Protein AF-A0A4R2GQY9-F1 (afdb_monomer)

Sequence (137 aa):
MRLLEGLAATIAVAGFVTAAAAWEYRVSTDDWLRSLGQNHREVMQGIKYGNADTLQRASHALTRLVAEVRAWPQADGPWTVARINCGLAAQSLSNFADDVRRGGQRGAAAADGSLRDYNGYLATCRSAAAKIKKGAS

pLDDT: mean 83.66, std 20.89, range [36.0, 98.62]

Structure (mmCIF, N/CA/C/O backbone):
data_AF-A0A4R2GQY9-F1
#
_entry.id   AF-A0A4R2GQY9-F1
#
loop_
_atom_site.group_PDB
_atom_site.id
_atom_site.type_symbol
_atom_site.label_atom_id
_atom_site.label_alt_id
_atom_site.label_comp_id
_atom_site.label_asym_id
_atom_site.label_entity_id
_atom_site.label_seq_id
_atom_site.pdbx_PDB_ins_code
_atom_site.Cartn_x
_atom_site.Cartn_y
_atom_site.Cartn_z
_atom_site.occupancy
_atom_site.B_iso_or_equiv
_atom_site.auth_seq_id
_atom_site.auth_comp_id
_atom_site.auth_asym_id
_atom_site.auth_atom_id
_atom_site.pdbx_PDB_model_num
ATOM 1 N N . MET A 1 1 ? 48.386 -52.910 -29.824 1.00 38.06 1 MET A N 1
ATOM 2 C CA . MET A 1 1 ? 48.831 -51.505 -29.971 1.00 38.06 1 MET A CA 1
ATOM 3 C C . MET A 1 1 ? 48.024 -50.854 -31.087 1.00 38.06 1 MET A C 1
ATOM 5 O O . MET A 1 1 ? 47.939 -51.469 -32.139 1.00 38.06 1 MET A O 1
ATOM 9 N N . ARG A 1 2 ? 47.514 -49.634 -30.827 1.00 41.38 2 ARG A N 1
ATOM 10 C CA . ARG A 1 2 ? 46.768 -48.686 -31.700 1.00 41.38 2 ARG A CA 1
ATOM 11 C C . ARG A 1 2 ? 45.289 -49.054 -31.961 1.00 41.38 2 ARG A C 1
ATOM 13 O O . ARG A 1 2 ? 45.031 -50.036 -32.637 1.00 41.38 2 ARG A O 1
ATOM 20 N N . LEU A 1 3 ? 44.318 -48.502 -31.209 1.00 36.97 3 LEU A N 1
ATOM 21 C CA . LEU A 1 3 ? 43.737 -47.126 -31.211 1.00 36.97 3 LEU A CA 1
ATOM 22 C C . LEU A 1 3 ? 42.907 -46.878 -32.489 1.00 36.97 3 LEU A C 1
ATOM 24 O O . LEU A 1 3 ? 43.476 -46.878 -33.570 1.00 36.97 3 LEU A O 1
ATOM 28 N N . LEU A 1 4 ? 41.567 -46.954 -32.399 1.00 44.88 4 LEU A N 1
ATOM 29 C CA . LEU A 1 4 ? 40.613 -45.828 -32.247 1.00 44.88 4 LEU A CA 1
ATOM 30 C C . LEU A 1 4 ? 40.563 -44.917 -33.481 1.00 44.88 4 LEU A C 1
ATOM 32 O O . LEU A 1 4 ? 41.464 -44.106 -33.589 1.00 44.88 4 LEU A O 1
ATOM 36 N N . GLU A 1 5 ? 39.488 -44.992 -34.283 1.00 39.16 5 GLU A N 1
ATOM 37 C CA . GLU A 1 5 ? 38.814 -43.887 -35.014 1.00 39.16 5 GLU A CA 1
ATOM 38 C C . GLU A 1 5 ? 37.369 -44.368 -35.297 1.00 39.16 5 GLU A C 1
ATOM 40 O O . GLU A 1 5 ? 37.186 -45.474 -35.794 1.00 39.16 5 GLU A O 1
ATOM 45 N N . GLY A 1 6 ? 36.306 -43.762 -34.753 1.00 36.00 6 GLY A N 1
ATOM 46 C CA . GLY A 1 6 ? 35.666 -42.522 -35.231 1.00 36.00 6 GLY A CA 1
ATOM 47 C C . GLY A 1 6 ? 34.414 -42.927 -36.041 1.00 36.00 6 GLY A C 1
ATOM 48 O O . GLY A 1 6 ? 34.524 -43.731 -36.949 1.00 36.00 6 GLY A O 1
ATOM 49 N N . LEU A 1 7 ? 33.170 -42.539 -35.758 1.00 40.28 7 LEU A N 1
ATOM 50 C CA . LEU A 1 7 ? 32.638 -41.262 -35.306 1.00 40.28 7 LEU A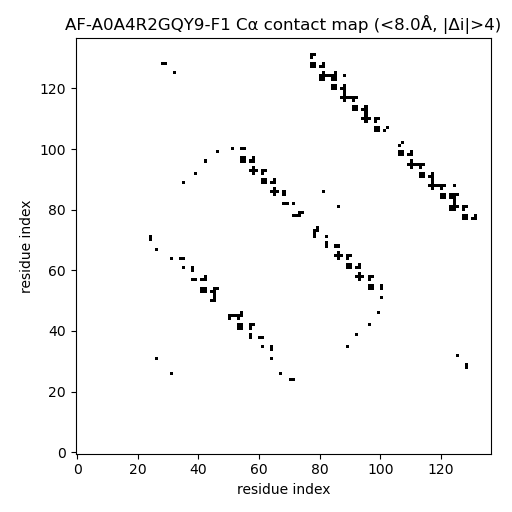 CA 1
ATOM 51 C C . LEU A 1 7 ? 31.426 -41.474 -34.382 1.00 40.28 7 LEU A C 1
ATOM 53 O O . LEU A 1 7 ? 30.445 -42.118 -34.752 1.00 40.28 7 LEU A O 1
ATOM 57 N N . ALA A 1 8 ? 31.468 -40.841 -33.212 1.00 40.94 8 ALA A N 1
ATOM 58 C CA . ALA A 1 8 ? 30.277 -40.497 -32.452 1.00 40.94 8 ALA A CA 1
ATOM 59 C C . ALA A 1 8 ? 29.587 -39.318 -33.154 1.00 40.94 8 ALA A C 1
ATOM 61 O O . ALA A 1 8 ? 30.202 -38.274 -33.371 1.00 40.94 8 ALA A O 1
ATOM 62 N N . ALA A 1 9 ? 28.319 -39.485 -33.525 1.00 43.75 9 ALA A N 1
ATOM 63 C CA . ALA A 1 9 ? 27.487 -38.392 -34.006 1.00 43.75 9 ALA A CA 1
ATOM 64 C C . ALA A 1 9 ? 27.145 -37.475 -32.823 1.00 43.75 9 ALA A C 1
ATOM 66 O O . ALA A 1 9 ? 26.197 -37.710 -32.074 1.00 43.75 9 ALA A O 1
ATOM 67 N N . THR A 1 10 ? 27.953 -36.439 -32.632 1.00 44.62 10 THR A N 1
ATOM 68 C CA . THR A 1 10 ? 27.666 -35.336 -31.720 1.00 44.62 10 THR A CA 1
ATOM 69 C C . THR A 1 10 ? 26.481 -34.560 -32.287 1.00 44.62 10 THR A C 1
ATOM 71 O O . THR A 1 10 ? 26.626 -33.790 -33.235 1.00 44.62 10 THR A O 1
ATOM 74 N N . ILE A 1 11 ? 25.289 -34.766 -31.729 1.00 47.66 11 ILE A N 1
ATOM 75 C CA . ILE A 1 11 ? 24.154 -33.878 -31.982 1.00 47.66 11 ILE A CA 1
ATOM 76 C C . ILE A 1 11 ? 24.493 -32.550 -31.309 1.00 47.66 11 ILE A C 1
ATOM 78 O O . ILE A 1 11 ? 24.367 -32.389 -30.095 1.00 47.66 11 ILE A O 1
ATOM 82 N N . ALA A 1 12 ? 24.968 -31.600 -32.109 1.00 41.66 12 ALA A N 1
ATOM 83 C CA . ALA A 1 12 ? 25.032 -30.206 -31.724 1.00 41.66 12 ALA A CA 1
ATOM 84 C C . ALA A 1 12 ? 23.593 -29.707 -31.548 1.00 41.66 12 ALA A C 1
ATOM 86 O O . ALA A 1 12 ? 22.923 -29.351 -32.516 1.00 41.66 12 ALA A O 1
ATOM 87 N N . VAL A 1 13 ? 23.107 -29.665 -30.306 1.00 45.84 13 VAL A N 1
ATOM 88 C CA . VAL A 1 13 ? 21.916 -28.882 -29.952 1.00 45.84 13 VAL A CA 1
ATOM 89 C C . VAL A 1 13 ? 22.333 -27.409 -29.914 1.00 45.84 13 VAL A C 1
ATOM 91 O O . VAL A 1 13 ? 22.406 -26.770 -28.871 1.00 45.84 13 VAL A O 1
ATOM 94 N N . ALA A 1 14 ? 22.675 -26.876 -31.086 1.00 46.62 14 ALA A N 1
ATOM 95 C CA . ALA A 1 14 ? 22.758 -25.450 -31.349 1.00 46.62 14 ALA A CA 1
ATOM 96 C C . ALA A 1 14 ? 21.388 -25.020 -31.877 1.00 46.62 14 ALA A C 1
ATOM 98 O O . ALA A 1 14 ? 21.173 -24.824 -33.067 1.00 46.62 14 ALA A O 1
ATOM 99 N N . GLY A 1 15 ? 20.436 -24.947 -30.958 1.00 38.59 15 GLY A N 1
ATOM 100 C CA . GLY A 1 15 ? 19.107 -24.412 -31.193 1.00 38.59 15 GLY A CA 1
ATOM 101 C C . GLY A 1 15 ? 18.787 -23.521 -30.018 1.00 38.59 15 GLY A C 1
ATOM 102 O O . GLY A 1 15 ? 18.136 -23.953 -29.072 1.00 38.59 15 GLY A O 1
ATOM 103 N N . PHE A 1 16 ? 19.346 -22.311 -30.052 1.00 43.25 16 PHE A N 1
ATOM 104 C CA . PHE A 1 16 ? 18.958 -21.206 -29.190 1.00 43.25 16 PHE A CA 1
ATOM 105 C C . PHE A 1 16 ? 17.443 -21.230 -29.021 1.00 43.25 16 PHE A C 1
ATOM 107 O O . PHE A 1 16 ? 16.709 -21.144 -30.004 1.00 43.25 16 PHE A O 1
ATOM 114 N N . VAL A 1 17 ? 16.994 -21.371 -27.777 1.00 42.72 17 VAL A N 1
ATOM 115 C CA . VAL A 1 17 ? 15.594 -21.210 -27.408 1.00 42.72 17 VAL A CA 1
ATOM 116 C C . VAL A 1 17 ? 15.188 -19.801 -27.831 1.00 42.72 17 VAL A C 1
ATOM 118 O O . VAL A 1 17 ? 15.476 -18.811 -27.161 1.00 42.72 17 VAL A O 1
ATOM 121 N N . THR A 1 18 ? 14.563 -19.710 -28.998 1.00 45.62 18 THR A N 1
ATOM 122 C CA . THR A 1 18 ? 13.892 -18.523 -29.497 1.00 45.62 18 THR A CA 1
ATOM 123 C C . THR A 1 18 ? 12.777 -18.166 -28.519 1.00 45.62 18 THR A C 1
ATOM 125 O O . THR A 1 18 ? 11.835 -18.933 -28.352 1.00 45.62 18 THR A O 1
ATOM 128 N N . ALA A 1 19 ? 12.903 -17.010 -27.866 1.00 44.03 19 ALA A N 1
ATOM 129 C CA . ALA A 1 19 ? 11.795 -16.160 -27.422 1.00 44.03 19 ALA A CA 1
ATOM 130 C C . ALA A 1 19 ? 10.623 -16.815 -26.645 1.00 44.03 19 ALA A C 1
ATOM 132 O O . ALA A 1 19 ? 9.486 -16.380 -26.790 1.00 44.03 19 ALA A O 1
ATOM 133 N N . ALA A 1 20 ? 10.871 -17.811 -25.789 1.00 39.38 20 ALA A N 1
ATOM 134 C CA . ALA A 1 20 ? 9.821 -18.439 -24.967 1.00 39.38 20 ALA A CA 1
ATOM 135 C C . ALA A 1 20 ? 10.158 -18.509 -23.466 1.00 39.38 20 ALA A C 1
ATOM 137 O O . ALA A 1 20 ? 9.590 -19.300 -22.721 1.00 39.38 20 ALA A O 1
ATOM 138 N N . ALA A 1 21 ? 11.076 -17.656 -23.008 1.00 43.22 21 ALA A N 1
ATOM 139 C CA . ALA A 1 21 ? 11.297 -17.392 -21.587 1.00 43.22 21 ALA A CA 1
ATOM 140 C C . ALA A 1 21 ? 11.200 -15.892 -21.269 1.00 43.22 21 ALA A C 1
ATOM 142 O O . ALA A 1 21 ? 11.793 -15.414 -20.307 1.00 43.22 21 ALA A O 1
ATOM 143 N N . ALA A 1 22 ? 10.411 -15.140 -22.040 1.00 43.78 22 ALA A N 1
ATOM 144 C CA . ALA A 1 22 ? 9.724 -13.989 -21.473 1.00 43.78 22 ALA A CA 1
ATOM 145 C C . ALA A 1 22 ? 8.584 -14.561 -20.628 1.00 43.78 22 ALA A C 1
ATOM 147 O O . ALA A 1 22 ? 7.447 -14.661 -21.075 1.00 43.78 22 ALA A O 1
ATOM 148 N N . TRP A 1 23 ? 8.921 -15.048 -19.433 1.00 43.84 23 TRP A N 1
ATOM 149 C CA . TRP A 1 23 ? 7.919 -15.284 -18.408 1.00 43.84 23 TRP A CA 1
ATOM 150 C C . TRP A 1 23 ? 7.149 -13.978 -18.275 1.00 43.84 23 TRP A C 1
ATOM 152 O O . TRP A 1 23 ? 7.725 -12.960 -17.890 1.00 43.84 23 TRP A O 1
ATOM 162 N N . GLU A 1 24 ? 5.880 -13.994 -18.672 1.00 46.56 24 GLU A N 1
ATOM 163 C CA . GLU A 1 24 ? 4.948 -12.916 -18.396 1.00 46.56 24 GLU A CA 1
ATOM 164 C C . GLU A 1 24 ? 5.140 -12.517 -16.937 1.00 46.56 24 GLU A C 1
ATOM 166 O O . GLU A 1 24 ? 4.984 -13.338 -16.026 1.00 46.56 24 GLU A O 1
ATOM 171 N N . TYR A 1 25 ? 5.516 -11.261 -16.699 1.00 52.31 25 TYR A N 1
ATOM 172 C CA . TYR A 1 25 ? 5.313 -10.667 -15.390 1.00 52.31 25 TYR A CA 1
ATOM 173 C C . TYR A 1 25 ? 3.827 -10.838 -15.096 1.00 52.31 25 TYR A C 1
ATOM 175 O O . TYR A 1 25 ? 3.009 -10.115 -15.656 1.00 52.31 25 TYR A O 1
ATOM 183 N N . ARG A 1 26 ? 3.469 -11.840 -14.279 1.00 57.84 26 ARG A N 1
ATOM 184 C CA . ARG A 1 26 ? 2.069 -12.249 -14.064 1.00 57.84 26 ARG A CA 1
ATOM 185 C C . ARG A 1 26 ? 1.182 -11.097 -13.577 1.00 57.84 26 ARG A C 1
ATOM 187 O O . ARG A 1 26 ? -0.035 -11.205 -13.654 1.00 57.84 26 ARG A O 1
ATOM 194 N N . VAL A 1 27 ? 1.784 -10.009 -13.089 1.00 73.25 27 VAL A N 1
ATOM 195 C CA . VAL A 1 27 ? 1.112 -8.763 -12.719 1.00 73.25 27 VAL A CA 1
ATOM 196 C C . VAL A 1 27 ? 1.914 -7.572 -13.254 1.00 73.25 27 VAL A C 1
ATOM 198 O O . VAL A 1 27 ? 3.047 -7.336 -12.820 1.00 73.25 27 VAL A O 1
ATOM 201 N N . SER A 1 28 ? 1.329 -6.808 -14.181 1.00 87.25 28 SER A N 1
ATOM 202 C CA . SER A 1 28 ? 1.908 -5.547 -14.663 1.00 87.25 28 SER A CA 1
ATOM 203 C C . SER A 1 28 ? 1.917 -4.478 -13.558 1.00 87.25 28 SER A C 1
ATOM 205 O O . SER A 1 28 ? 1.130 -4.538 -12.610 1.00 87.25 28 SER A O 1
ATOM 207 N N . THR A 1 29 ? 2.767 -3.450 -13.675 1.00 91.69 29 THR A N 1
ATOM 208 C CA . THR A 1 29 ? 2.760 -2.325 -12.716 1.00 91.69 29 THR A CA 1
ATOM 209 C C . THR A 1 29 ? 1.406 -1.611 -12.662 1.00 91.69 29 THR A C 1
ATOM 211 O O . THR A 1 29 ? 1.010 -1.131 -11.601 1.00 91.69 29 THR A O 1
ATOM 214 N N . ASP A 1 30 ? 0.680 -1.564 -13.783 1.00 92.81 30 ASP A N 1
ATOM 215 C CA . ASP A 1 30 ? -0.639 -0.930 -13.881 1.00 92.81 30 ASP A CA 1
ATOM 216 C C . ASP A 1 30 ? -1.712 -1.759 -13.150 1.00 92.81 30 ASP A C 1
ATOM 218 O O . ASP A 1 30 ? -2.526 -1.200 -12.408 1.00 92.81 30 ASP A O 1
ATOM 222 N N . ASP A 1 31 ? -1.691 -3.088 -13.294 1.00 94.12 31 ASP A N 1
ATOM 223 C CA . ASP A 1 31 ? -2.620 -3.977 -12.585 1.00 94.12 31 ASP A CA 1
ATOM 224 C C . ASP A 1 31 ? -2.367 -3.965 -11.081 1.00 94.12 31 ASP A C 1
ATOM 226 O O . ASP A 1 31 ? -3.306 -3.846 -10.293 1.00 94.12 31 ASP A O 1
ATOM 230 N N . TRP A 1 32 ? -1.097 -3.981 -10.681 1.00 95.69 32 TRP A N 1
ATOM 231 C CA . TRP A 1 32 ? -0.713 -3.879 -9.280 1.00 95.69 32 TRP A CA 1
ATOM 232 C C . TRP A 1 32 ? -1.178 -2.556 -8.653 1.00 95.69 32 TRP A C 1
ATOM 234 O O . TRP A 1 32 ? -1.779 -2.551 -7.577 1.00 95.69 32 TRP A O 1
ATOM 244 N N . LEU A 1 33 ? -0.984 -1.422 -9.343 1.00 97.50 33 LEU A N 1
ATOM 245 C CA . LEU A 1 33 ? -1.459 -0.111 -8.878 1.00 97.50 33 LEU A CA 1
ATOM 246 C C . LEU A 1 33 ? -2.988 -0.056 -8.771 1.00 97.50 33 LEU A C 1
ATOM 248 O O . LEU A 1 33 ? -3.521 0.588 -7.859 1.00 97.50 33 LEU A O 1
ATOM 252 N N . ARG A 1 34 ? -3.705 -0.737 -9.674 1.00 97.56 34 ARG A N 1
ATOM 253 C CA . ARG A 1 34 ? -5.166 -0.853 -9.614 1.00 97.56 34 ARG A CA 1
ATOM 254 C C . ARG A 1 34 ? -5.604 -1.645 -8.383 1.00 97.56 34 ARG A C 1
ATOM 256 O O . ARG A 1 34 ? -6.488 -1.175 -7.664 1.00 97.56 34 ARG A O 1
ATOM 263 N N . SER A 1 35 ? -4.955 -2.777 -8.110 1.00 97.62 35 SER A N 1
ATOM 264 C CA . SER A 1 35 ? -5.192 -3.600 -6.919 1.00 97.62 35 SER A CA 1
ATOM 265 C C . SER A 1 35 ? -4.882 -2.838 -5.630 1.00 97.62 35 SER A C 1
ATOM 267 O O . SER A 1 35 ? -5.695 -2.842 -4.705 1.00 97.62 35 SER A O 1
ATOM 269 N N . LEU A 1 36 ? -3.769 -2.099 -5.567 1.00 98.31 36 LEU A N 1
ATOM 270 C CA . LEU A 1 36 ? -3.453 -1.244 -4.418 1.00 98.31 36 LEU A CA 1
ATOM 271 C C . LEU A 1 36 ? -4.540 -0.182 -4.200 1.00 98.31 36 LEU A C 1
ATOM 273 O O . LEU A 1 36 ? -5.001 0.027 -3.080 1.00 98.31 36 LEU A O 1
ATOM 277 N N . GLY A 1 37 ? -4.994 0.466 -5.277 1.00 98.31 37 GLY A N 1
ATOM 278 C CA . GLY A 1 37 ? -6.064 1.459 -5.219 1.00 98.31 37 GLY A CA 1
ATOM 279 C C . GLY A 1 37 ? -7.409 0.885 -4.755 1.00 98.31 37 GLY A C 1
ATOM 280 O O . GLY A 1 37 ? -8.149 1.575 -4.056 1.00 98.31 37 GLY A O 1
ATOM 281 N N . GLN A 1 38 ? -7.732 -0.359 -5.125 1.00 98.38 38 GLN A N 1
ATOM 282 C CA . GLN A 1 38 ? -8.909 -1.078 -4.620 1.00 98.38 38 GLN A CA 1
ATOM 283 C C . GLN A 1 38 ? -8.794 -1.332 -3.114 1.00 98.38 38 GLN A C 1
ATOM 285 O O . GLN A 1 38 ? -9.681 -0.924 -2.369 1.00 98.38 38 GLN A O 1
ATOM 290 N N . ASN A 1 39 ? -7.665 -1.882 -2.663 1.00 98.25 39 ASN A N 1
ATOM 291 C CA . ASN A 1 39 ? 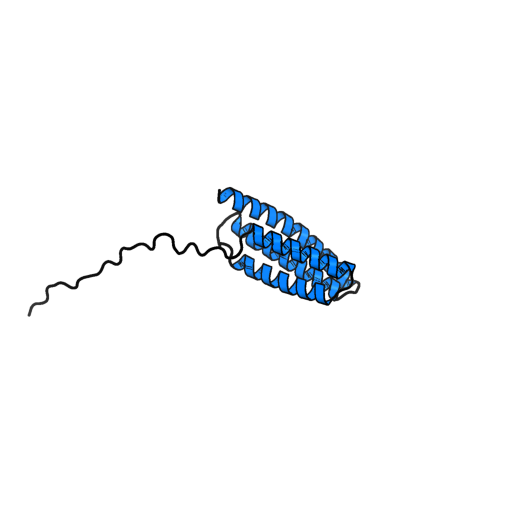-7.420 -2.149 -1.245 1.00 98.25 39 ASN A CA 1
ATOM 292 C C . ASN A 1 39 ? -7.430 -0.870 -0.399 1.00 98.25 39 ASN A C 1
ATOM 294 O O . ASN A 1 39 ? -8.005 -0.857 0.681 1.00 98.25 39 ASN A O 1
ATOM 298 N N . HIS A 1 40 ? -6.878 0.239 -0.900 1.00 98.44 40 HIS A N 1
ATOM 299 C CA . HIS A 1 40 ? -6.978 1.535 -0.224 1.00 98.44 40 HIS A CA 1
ATOM 300 C C . HIS A 1 40 ? -8.441 1.945 0.001 1.00 98.44 40 HIS A C 1
ATOM 302 O O . HIS A 1 40 ? -8.802 2.361 1.101 1.00 98.44 40 HIS A O 1
ATOM 308 N N . ARG A 1 41 ? -9.313 1.786 -1.002 1.00 98.31 41 ARG A N 1
ATOM 309 C CA . ARG A 1 41 ? -10.745 2.073 -0.829 1.00 98.31 41 ARG A CA 1
ATOM 310 C C . ARG A 1 41 ? -11.396 1.147 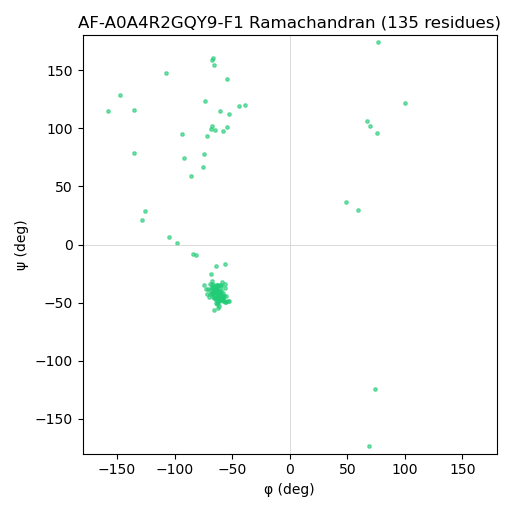0.194 1.00 98.31 41 ARG A C 1
ATOM 312 O O . ARG A 1 41 ? -12.186 1.634 0.996 1.00 98.31 41 ARG A O 1
ATOM 319 N N . GLU A 1 42 ? -11.053 -0.138 0.196 1.00 98.00 42 GLU A N 1
ATOM 320 C CA . GLU A 1 42 ? -11.557 -1.093 1.191 1.00 98.00 42 GLU A CA 1
ATOM 321 C C . GLU A 1 42 ? -11.115 -0.726 2.611 1.00 98.00 42 GLU A C 1
ATOM 323 O O . GLU A 1 42 ? -11.948 -0.711 3.513 1.00 98.00 42 GLU A O 1
ATOM 328 N N . VAL A 1 43 ? -9.852 -0.333 2.810 1.00 98.12 43 VAL A N 1
ATOM 329 C CA . VAL A 1 43 ? -9.360 0.158 4.109 1.00 98.12 43 VAL A CA 1
ATOM 330 C C . VAL A 1 43 ? -10.167 1.374 4.567 1.00 98.12 43 VAL A C 1
ATOM 332 O O . VAL A 1 43 ? -10.666 1.402 5.691 1.00 98.12 43 VAL A O 1
ATOM 335 N N . MET A 1 44 ? -10.369 2.357 3.687 1.00 97.50 44 MET A N 1
ATOM 336 C CA . MET A 1 44 ? -11.130 3.565 4.026 1.00 97.50 44 MET A CA 1
ATOM 337 C C . MET A 1 44 ? -12.610 3.276 4.301 1.00 97.50 44 MET A C 1
ATOM 339 O O . MET A 1 44 ? -13.203 3.891 5.185 1.00 97.50 44 MET A O 1
ATOM 343 N N . GLN A 1 45 ? -13.214 2.315 3.599 1.00 96.81 45 GLN A N 1
ATOM 344 C CA . GLN A 1 45 ? -14.563 1.839 3.912 1.00 96.81 45 GLN A CA 1
ATOM 345 C C . GLN A 1 45 ? -14.608 1.119 5.264 1.00 96.81 45 GLN A C 1
ATOM 347 O O . GLN A 1 45 ? -15.513 1.380 6.055 1.00 96.81 45 GLN A O 1
ATOM 352 N N . GLY A 1 46 ? -13.627 0.261 5.551 1.00 96.19 46 GLY A N 1
ATOM 353 C CA . GLY A 1 46 ? -13.480 -0.412 6.840 1.00 96.19 46 GLY A CA 1
ATOM 354 C C . GLY A 1 46 ? -13.418 0.582 7.999 1.00 96.19 46 GLY A C 1
ATOM 355 O O . GLY A 1 46 ? -14.140 0.414 8.975 1.00 96.19 46 GLY A O 1
ATOM 356 N N . ILE A 1 47 ? -12.653 1.668 7.844 1.00 95.81 47 ILE A N 1
ATOM 357 C CA . ILE A 1 47 ? -12.605 2.782 8.804 1.00 95.81 47 ILE A CA 1
ATOM 358 C C . ILE A 1 47 ? -13.970 3.459 8.924 1.00 95.81 47 ILE A C 1
ATOM 360 O O . ILE A 1 47 ? -14.517 3.558 10.019 1.00 95.81 47 ILE A O 1
ATOM 364 N N . LYS A 1 48 ? -14.536 3.905 7.796 1.00 95.75 48 LYS A N 1
ATOM 365 C CA . LYS A 1 48 ? -15.787 4.677 7.764 1.00 95.75 48 LYS A CA 1
ATOM 366 C C . LYS A 1 48 ? -16.944 3.952 8.453 1.00 95.75 48 LYS A C 1
ATOM 368 O O . LYS A 1 48 ? -17.771 4.598 9.087 1.00 95.75 48 LYS A O 1
ATOM 373 N N . TYR A 1 49 ? -17.015 2.633 8.296 1.00 95.25 49 TYR A N 1
ATOM 374 C CA . TYR A 1 49 ? -18.106 1.810 8.814 1.00 95.25 49 TYR A CA 1
ATOM 375 C C . TYR A 1 49 ? -17.729 0.997 10.060 1.00 95.25 49 TYR A C 1
ATOM 377 O O . TYR A 1 49 ? -18.526 0.172 10.494 1.00 95.25 49 TYR A O 1
ATOM 385 N N . GLY A 1 50 ? -16.531 1.190 10.626 1.00 93.44 50 GLY A N 1
ATOM 386 C CA . GLY A 1 50 ? -16.066 0.430 11.793 1.00 93.44 50 GLY A CA 1
ATOM 387 C C . GLY A 1 50 ? -15.999 -1.086 11.560 1.00 93.44 50 GLY A C 1
ATOM 388 O O . GLY A 1 50 ? -16.206 -1.867 12.485 1.00 93.44 50 GLY A O 1
ATOM 389 N N . ASN A 1 51 ? -15.751 -1.522 10.322 1.00 96.00 51 ASN A N 1
ATOM 390 C CA . ASN A 1 51 ? -15.782 -2.929 9.932 1.00 96.00 51 ASN A CA 1
ATOM 391 C C . ASN A 1 51 ? -14.381 -3.555 10.020 1.00 96.00 51 ASN A C 1
ATOM 393 O O . ASN A 1 51 ? -13.585 -3.479 9.078 1.00 96.00 51 ASN A O 1
ATOM 397 N N . ALA A 1 52 ? -14.101 -4.196 11.157 1.00 94.81 52 ALA A N 1
ATOM 398 C CA . ALA A 1 52 ? -12.819 -4.843 11.432 1.00 94.81 52 ALA A CA 1
ATOM 399 C C . ALA A 1 52 ? -12.488 -5.981 10.448 1.00 94.81 52 ALA A C 1
ATOM 401 O O . ALA A 1 52 ? -11.327 -6.124 10.065 1.00 94.81 52 ALA A O 1
ATOM 402 N N . ASP A 1 53 ? -13.487 -6.735 9.978 1.00 96.50 53 ASP A N 1
ATOM 403 C CA . ASP A 1 53 ? -13.270 -7.825 9.021 1.00 96.50 53 ASP A CA 1
ATOM 404 C C . ASP A 1 53 ? -12.830 -7.292 7.655 1.00 96.50 53 ASP A C 1
ATOM 406 O O . ASP A 1 53 ? -11.976 -7.880 6.993 1.00 96.50 53 ASP A O 1
ATOM 410 N N . THR A 1 54 ? -13.391 -6.157 7.225 1.00 97.25 54 THR A N 1
ATOM 411 C CA . THR A 1 54 ? -12.949 -5.469 6.005 1.00 97.25 54 THR A CA 1
ATOM 412 C C . THR A 1 54 ? -11.505 -4.996 6.141 1.00 97.25 54 THR A C 1
ATOM 414 O O . THR A 1 54 ? -10.712 -5.228 5.231 1.00 97.25 54 THR A O 1
ATOM 417 N N . LEU A 1 55 ? -11.133 -4.409 7.284 1.00 96.62 55 LEU A N 1
ATOM 418 C CA . LEU A 1 55 ? -9.748 -3.995 7.542 1.00 96.62 55 LEU A CA 1
ATOM 419 C C . LEU A 1 55 ? -8.784 -5.185 7.524 1.00 96.62 55 LEU A C 1
ATOM 421 O O . LEU A 1 55 ? -7.725 -5.111 6.902 1.00 96.62 55 LEU A O 1
ATOM 425 N N . GLN A 1 56 ? -9.165 -6.301 8.147 1.00 95.94 56 GLN A N 1
ATOM 426 C CA . GLN A 1 56 ? -8.351 -7.512 8.167 1.00 95.94 56 GLN A CA 1
ATOM 427 C C . GLN A 1 56 ? -8.191 -8.119 6.766 1.00 95.94 56 GLN A C 1
ATOM 429 O O . GLN A 1 56 ? -7.074 -8.450 6.362 1.00 95.94 56 GLN A O 1
ATOM 434 N N . ARG A 1 57 ? -9.280 -8.243 5.993 1.00 96.81 57 ARG A N 1
ATOM 435 C CA . ARG A 1 57 ? -9.216 -8.748 4.610 1.00 96.81 57 ARG A CA 1
ATOM 436 C C . ARG A 1 57 ? -8.331 -7.870 3.729 1.00 96.81 57 ARG A C 1
ATOM 438 O O . ARG A 1 57 ? -7.490 -8.411 3.010 1.00 96.81 57 ARG A O 1
ATOM 445 N N . ALA A 1 58 ? -8.477 -6.549 3.830 1.00 97.00 58 ALA A N 1
ATOM 446 C CA . ALA A 1 58 ? -7.645 -5.607 3.094 1.00 97.00 58 ALA A CA 1
ATOM 447 C C . ALA A 1 58 ? -6.165 -5.727 3.504 1.00 97.00 58 ALA A C 1
ATOM 449 O O . ALA A 1 58 ? -5.301 -5.813 2.636 1.00 97.00 58 ALA A O 1
ATOM 450 N N . SER A 1 59 ? -5.853 -5.839 4.804 1.00 96.75 59 SER A N 1
ATOM 451 C CA . SER A 1 59 ? -4.472 -6.040 5.285 1.00 96.75 59 SER A CA 1
ATOM 452 C C . SER A 1 59 ? -3.837 -7.325 4.720 1.00 96.75 59 SER A C 1
ATOM 454 O O . SER A 1 59 ? -2.719 -7.306 4.193 1.00 96.75 59 SER A O 1
ATOM 456 N N . HIS A 1 60 ? -4.573 -8.442 4.710 1.00 97.19 60 HIS A N 1
ATOM 457 C CA . HIS A 1 60 ? -4.100 -9.690 4.097 1.00 97.19 60 HIS A CA 1
ATOM 458 C C . HIS A 1 60 ? -3.879 -9.570 2.584 1.00 97.19 60 HIS A C 1
ATOM 460 O O . HIS A 1 60 ? -2.901 -10.100 2.054 1.00 97.19 60 HIS A O 1
ATOM 466 N N . ALA A 1 61 ? -4.771 -8.882 1.873 1.00 97.38 61 ALA A N 1
ATOM 467 C CA . ALA A 1 61 ? -4.619 -8.651 0.443 1.00 97.38 61 ALA A CA 1
ATOM 468 C C . ALA A 1 61 ? -3.410 -7.753 0.131 1.00 97.38 61 ALA A C 1
ATOM 470 O O . ALA A 1 61 ? -2.651 -8.055 -0.789 1.00 97.38 61 ALA A O 1
ATOM 471 N N . LEU A 1 62 ? -3.155 -6.728 0.945 1.00 98.31 62 LEU A N 1
ATOM 472 C CA . LEU A 1 62 ? -1.974 -5.868 0.836 1.00 98.31 62 LEU A CA 1
ATOM 473 C C . LEU A 1 62 ? -0.670 -6.636 1.077 1.00 98.31 62 LEU A C 1
ATOM 475 O O . LEU A 1 62 ? 0.297 -6.440 0.344 1.00 98.31 62 LEU A O 1
ATOM 479 N N . THR A 1 63 ? -0.657 -7.580 2.020 1.00 96.06 63 THR A N 1
ATOM 480 C CA . THR A 1 63 ? 0.496 -8.471 2.237 1.00 96.06 63 THR A CA 1
ATOM 481 C C . THR A 1 63 ? 0.825 -9.295 0.984 1.00 96.06 63 THR A C 1
ATOM 483 O O . THR A 1 63 ? 1.997 -9.510 0.669 1.00 96.06 63 THR A O 1
ATOM 486 N N . ARG A 1 64 ? -0.188 -9.715 0.211 1.00 95.81 64 ARG A N 1
ATOM 487 C CA . ARG A 1 64 ? 0.043 -10.381 -1.083 1.00 95.81 64 ARG A CA 1
ATOM 488 C C . ARG A 1 64 ? 0.658 -9.433 -2.110 1.00 95.81 64 ARG A C 1
ATOM 490 O O . ARG A 1 64 ? 1.616 -9.822 -2.770 1.00 95.81 64 ARG A O 1
ATOM 497 N N . LEU A 1 65 ? 0.203 -8.180 -2.176 1.00 96.38 65 LEU A N 1
ATOM 498 C CA . LEU A 1 65 ? 0.792 -7.173 -3.069 1.00 96.38 65 LEU A CA 1
ATOM 499 C C . LEU A 1 65 ? 2.280 -6.920 -2.772 1.00 96.38 65 LEU A C 1
ATOM 501 O O . LEU A 1 65 ? 3.060 -6.716 -3.704 1.00 96.38 65 LEU A O 1
ATOM 505 N N . VAL A 1 66 ? 2.698 -6.984 -1.501 1.00 96.38 66 VAL A N 1
ATOM 506 C CA . VAL A 1 66 ? 4.121 -6.923 -1.107 1.00 96.38 66 VAL A CA 1
ATOM 507 C C . VAL A 1 66 ? 4.914 -8.114 -1.659 1.00 96.38 66 VAL A C 1
ATOM 509 O O . VAL A 1 66 ? 6.074 -7.968 -2.047 1.00 96.38 66 VAL A O 1
ATOM 512 N N . ALA A 1 67 ? 4.318 -9.306 -1.705 1.00 93.12 67 ALA A N 1
ATOM 513 C CA . ALA A 1 67 ? 4.964 -10.480 -2.285 1.00 93.12 67 ALA A CA 1
ATOM 514 C C . ALA A 1 67 ? 5.036 -10.397 -3.820 1.00 93.12 67 ALA A C 1
ATOM 516 O O . ALA A 1 67 ? 6.062 -10.755 -4.396 1.00 93.12 67 ALA A O 1
ATOM 517 N N . GLU A 1 68 ? 3.996 -9.877 -4.475 1.00 93.44 68 GLU A N 1
ATOM 518 C CA . GLU A 1 68 ? 3.926 -9.738 -5.936 1.00 93.44 68 GLU A CA 1
ATOM 519 C C . GLU A 1 68 ? 5.054 -8.867 -6.502 1.00 93.44 68 GLU A C 1
ATOM 521 O O . GLU A 1 68 ? 5.689 -9.253 -7.484 1.00 93.44 68 GLU A O 1
ATOM 526 N N . VAL A 1 69 ? 5.392 -7.747 -5.849 1.00 92.19 69 VAL A N 1
ATOM 527 C CA . VAL A 1 69 ? 6.501 -6.890 -6.312 1.00 92.19 69 VAL A CA 1
ATOM 528 C C . VAL A 1 69 ? 7.864 -7.586 -6.267 1.00 92.19 69 VAL A C 1
ATOM 530 O O . VAL A 1 69 ? 8.784 -7.166 -6.963 1.00 92.19 69 VAL A O 1
ATOM 533 N N . ARG A 1 70 ? 8.032 -8.679 -5.508 1.00 87.88 70 ARG A N 1
ATOM 534 C CA . ARG A 1 70 ? 9.292 -9.449 -5.511 1.00 87.88 70 ARG A CA 1
ATOM 535 C C . ARG A 1 70 ? 9.530 -10.166 -6.840 1.00 87.88 70 ARG A C 1
ATOM 537 O O . ARG A 1 70 ? 10.688 -10.418 -7.172 1.00 87.88 70 ARG A O 1
ATOM 544 N N . ALA A 1 71 ? 8.456 -10.460 -7.576 1.00 88.25 71 ALA A N 1
ATOM 545 C CA . ALA A 1 71 ? 8.493 -11.105 -8.885 1.00 88.25 71 ALA A CA 1
ATOM 546 C C . ALA A 1 71 ? 8.724 -10.119 -10.045 1.00 88.25 71 ALA A C 1
ATOM 548 O O . ALA A 1 71 ? 8.928 -10.547 -11.178 1.00 88.25 71 ALA A O 1
ATOM 549 N N . TRP A 1 72 ? 8.708 -8.806 -9.791 1.00 90.50 72 TRP A N 1
ATOM 550 C CA . TRP A 1 72 ? 9.109 -7.803 -10.781 1.00 90.50 72 TRP A CA 1
ATOM 551 C C . TRP A 1 72 ? 10.605 -7.921 -11.115 1.00 90.50 72 TRP A C 1
ATOM 553 O O . TRP A 1 72 ? 11.378 -8.379 -10.262 1.00 90.50 72 TRP A O 1
ATOM 563 N N . PRO A 1 73 ? 11.042 -7.488 -12.314 1.00 88.81 73 PRO A N 1
ATOM 564 C CA . PRO A 1 73 ? 12.421 -7.652 -12.753 1.00 88.81 73 PRO A CA 1
ATOM 565 C C . PRO A 1 73 ? 13.419 -7.079 -11.753 1.00 88.81 73 PRO A C 1
ATOM 567 O O . PRO A 1 73 ? 13.220 -6.003 -11.184 1.00 88.81 73 PRO A O 1
ATOM 570 N N . GLN A 1 74 ? 14.535 -7.785 -11.607 1.00 83.38 74 GLN A N 1
ATOM 571 C CA . GLN A 1 74 ? 15.732 -7.321 -10.908 1.00 83.38 74 GLN A CA 1
ATOM 572 C C . GLN A 1 74 ? 16.599 -6.517 -11.886 1.00 83.38 74 GLN A C 1
ATO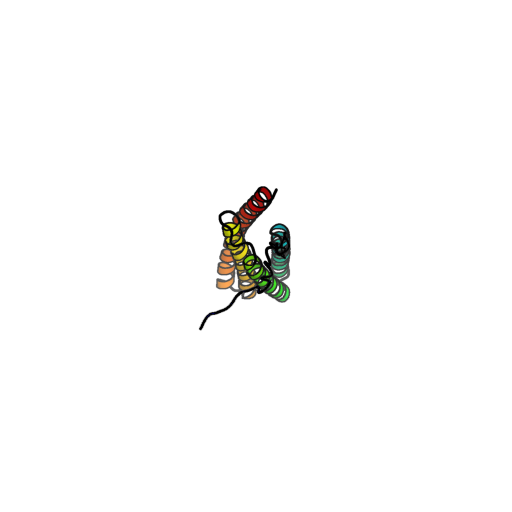M 574 O O . GLN A 1 74 ? 17.716 -6.910 -12.208 1.00 83.38 74 GLN A O 1
ATOM 579 N N . ALA A 1 75 ? 16.028 -5.449 -12.441 1.00 77.06 75 ALA A N 1
ATOM 580 C CA . ALA A 1 75 ? 16.702 -4.559 -13.379 1.00 77.06 75 ALA A CA 1
ATOM 581 C C . ALA A 1 75 ? 17.014 -3.218 -12.708 1.00 77.06 75 ALA A C 1
ATOM 583 O O . ALA A 1 75 ? 16.243 -2.735 -11.873 1.00 77.06 75 ALA A O 1
ATOM 584 N N . ASP A 1 76 ? 18.122 -2.603 -13.107 1.00 79.69 76 ASP A N 1
ATOM 585 C CA . ASP A 1 76 ? 18.562 -1.332 -12.544 1.00 79.69 76 ASP A CA 1
ATOM 586 C C . ASP A 1 76 ? 17.615 -0.171 -12.881 1.00 79.69 76 ASP A C 1
ATOM 588 O O . ASP A 1 76 ? 16.800 -0.205 -13.810 1.00 79.69 76 ASP A O 1
ATOM 592 N N . GLY A 1 77 ? 17.724 0.899 -12.093 1.00 87.69 77 GLY A N 1
ATOM 593 C CA . GLY A 1 77 ? 16.986 2.134 -12.323 1.00 87.69 77 GLY A CA 1
ATOM 594 C C . GLY A 1 77 ? 15.498 2.021 -11.953 1.00 87.69 77 GLY A C 1
ATOM 595 O O . GLY A 1 77 ? 15.186 1.729 -10.794 1.00 87.69 77 GLY A O 1
ATOM 596 N N . PRO A 1 78 ? 14.552 2.314 -12.869 1.00 90.88 78 PRO A N 1
ATOM 597 C CA . PRO A 1 78 ? 13.127 2.406 -12.539 1.00 90.88 78 PRO A CA 1
ATOM 598 C C . PRO A 1 78 ? 12.529 1.156 -11.879 1.00 90.88 78 PRO A C 1
ATOM 600 O O . PRO A 1 78 ? 11.665 1.297 -11.014 1.00 9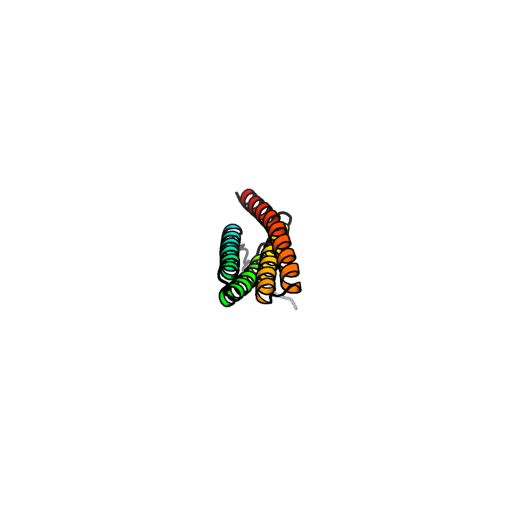0.88 78 PRO A O 1
ATOM 603 N N . TRP A 1 79 ? 12.996 -0.044 -12.235 1.00 91.75 79 TRP A N 1
ATOM 604 C CA . TRP A 1 79 ? 12.483 -1.302 -11.682 1.00 91.75 79 TRP A CA 1
ATOM 605 C C . TRP A 1 79 ? 12.862 -1.511 -10.215 1.00 91.75 79 TRP A C 1
ATOM 607 O O . TRP A 1 79 ? 11.982 -1.801 -9.403 1.00 91.75 79 TRP A O 1
ATOM 617 N N . THR A 1 80 ? 14.117 -1.261 -9.836 1.00 93.88 80 THR A N 1
ATOM 618 C CA . THR A 1 80 ? 14.545 -1.255 -8.426 1.00 93.88 80 THR A CA 1
ATOM 619 C C . THR A 1 80 ? 13.745 -0.250 -7.597 1.00 93.88 80 THR A C 1
ATOM 621 O O . THR A 1 80 ? 13.227 -0.591 -6.531 1.00 93.88 80 THR A O 1
ATOM 624 N N . VAL A 1 81 ? 13.574 0.977 -8.105 1.00 95.00 81 VAL A N 1
ATOM 625 C CA . VAL A 1 81 ? 12.804 2.019 -7.406 1.00 95.00 81 VAL A CA 1
ATOM 626 C C . VAL A 1 81 ? 11.342 1.604 -7.238 1.00 95.00 81 VAL A C 1
ATOM 628 O O . VAL A 1 81 ? 10.793 1.764 -6.144 1.00 95.00 81 VAL A O 1
ATOM 631 N N . ALA A 1 82 ? 10.719 1.053 -8.285 1.00 95.25 82 ALA A N 1
ATOM 632 C CA . ALA A 1 82 ? 9.338 0.584 -8.239 1.00 95.25 82 ALA A CA 1
ATOM 633 C C . ALA A 1 82 ? 9.167 -0.548 -7.222 1.00 95.25 82 ALA A C 1
ATOM 635 O O . ALA A 1 82 ? 8.313 -0.445 -6.350 1.00 95.25 82 ALA A O 1
ATOM 636 N N . ARG A 1 83 ? 10.009 -1.586 -7.261 1.00 95.00 83 ARG A N 1
ATOM 637 C CA . ARG A 1 83 ? 9.945 -2.720 -6.322 1.00 95.00 83 ARG A CA 1
ATOM 638 C C . ARG A 1 83 ? 9.958 -2.273 -4.865 1.00 95.00 83 ARG A C 1
ATOM 640 O O . ARG A 1 83 ? 9.112 -2.699 -4.082 1.00 95.00 83 ARG A O 1
ATOM 647 N N . ILE A 1 84 ? 10.900 -1.396 -4.521 1.00 95.75 84 ILE A N 1
ATOM 648 C CA . ILE A 1 84 ? 11.064 -0.894 -3.156 1.00 95.75 84 ILE A CA 1
ATOM 649 C C . ILE A 1 84 ? 9.849 -0.060 -2.754 1.00 95.75 84 ILE A C 1
ATOM 651 O O . ILE A 1 84 ? 9.189 -0.364 -1.766 1.00 95.75 84 ILE A O 1
ATOM 655 N N . ASN A 1 85 ? 9.519 0.976 -3.525 1.00 98.12 85 ASN A N 1
ATOM 656 C CA . ASN A 1 85 ? 8.509 1.945 -3.105 1.00 98.12 85 ASN A CA 1
ATOM 657 C C . ASN A 1 85 ? 7.086 1.396 -3.216 1.00 98.12 85 ASN A C 1
ATOM 659 O O . ASN A 1 85 ? 6.249 1.701 -2.377 1.00 98.12 85 ASN A O 1
ATOM 663 N N . CYS A 1 86 ? 6.789 0.561 -4.209 1.00 97.56 86 CYS A N 1
ATOM 664 C CA . CYS A 1 86 ? 5.486 -0.089 -4.298 1.00 97.56 86 CYS A CA 1
ATOM 665 C C . CYS A 1 86 ? 5.318 -1.124 -3.174 1.00 97.56 86 CYS A C 1
ATOM 667 O O . CYS A 1 86 ? 4.292 -1.127 -2.495 1.00 97.56 86 CYS A O 1
ATOM 669 N N . GLY A 1 87 ? 6.350 -1.925 -2.881 1.00 97.81 87 GLY A N 1
ATOM 670 C CA . GLY A 1 87 ? 6.330 -2.834 -1.731 1.00 97.81 87 GLY A CA 1
ATOM 671 C C . GLY A 1 87 ? 6.121 -2.101 -0.404 1.00 97.81 87 GLY A C 1
ATOM 672 O O . GLY A 1 87 ? 5.246 -2.475 0.374 1.00 97.81 87 GLY A O 1
ATOM 673 N N . LEU A 1 88 ? 6.862 -1.013 -0.175 1.00 98.50 88 LEU A N 1
ATOM 674 C CA . LEU A 1 88 ? 6.718 -0.193 1.028 1.00 98.50 88 LEU A CA 1
ATOM 675 C C . LEU A 1 88 ? 5.346 0.484 1.110 1.00 98.50 88 LEU A C 1
ATOM 677 O O . LEU A 1 88 ? 4.754 0.496 2.180 1.00 98.50 88 LEU A O 1
ATOM 681 N N . ALA A 1 89 ? 4.783 0.962 -0.003 1.00 98.62 89 ALA A N 1
ATOM 682 C CA . ALA A 1 89 ? 3.433 1.525 -0.009 1.00 98.62 89 ALA A CA 1
ATOM 683 C C . ALA A 1 89 ? 2.381 0.489 0.427 1.00 98.62 89 ALA A C 1
ATOM 685 O O . ALA A 1 89 ? 1.560 0.772 1.299 1.00 98.62 89 ALA A O 1
ATOM 686 N N . ALA A 1 90 ? 2.414 -0.725 -0.132 1.00 98.56 90 ALA A N 1
ATOM 687 C CA . ALA A 1 90 ? 1.484 -1.782 0.266 1.00 98.56 90 ALA A CA 1
ATOM 688 C C . ALA A 1 90 ? 1.671 -2.189 1.737 1.00 98.56 90 ALA A C 1
ATOM 690 O O . ALA A 1 90 ? 0.684 -2.337 2.459 1.00 98.56 90 ALA A O 1
ATOM 691 N N . GLN A 1 91 ? 2.920 -2.297 2.202 1.00 98.56 91 GLN A N 1
ATOM 692 C CA . GLN A 1 91 ? 3.222 -2.608 3.599 1.00 98.56 91 GLN A CA 1
ATOM 693 C C . GLN A 1 91 ? 2.722 -1.517 4.554 1.00 98.56 91 GLN A C 1
ATOM 695 O O . GLN A 1 91 ? 2.085 -1.831 5.556 1.00 98.56 91 GLN A O 1
ATOM 700 N N . SER A 1 92 ? 2.961 -0.240 4.249 1.00 98.62 92 SER A N 1
ATOM 701 C CA . SER A 1 92 ? 2.503 0.881 5.076 1.00 98.62 92 SER A CA 1
ATOM 702 C C . SER A 1 92 ? 0.977 0.964 5.135 1.00 98.62 92 SER A C 1
ATOM 704 O O . SER A 1 92 ? 0.422 1.211 6.200 1.00 98.62 92 SER A O 1
ATOM 706 N N . LEU A 1 93 ? 0.274 0.685 4.032 1.00 98.62 93 LEU A N 1
ATOM 707 C CA . LEU A 1 93 ? -1.190 0.636 4.038 1.00 98.62 93 LEU A CA 1
ATOM 708 C C . LEU A 1 93 ? -1.734 -0.564 4.838 1.00 98.62 93 LEU A C 1
ATOM 710 O O . LEU A 1 93 ? -2.767 -0.443 5.494 1.00 98.62 93 LEU A O 1
ATOM 714 N N . SER A 1 94 ? -1.034 -1.705 4.816 1.00 98.31 94 SER A N 1
ATOM 715 C CA . SER A 1 94 ? -1.356 -2.875 5.648 1.00 98.31 94 SER A CA 1
ATOM 716 C C . SER A 1 94 ? -1.189 -2.547 7.133 1.00 98.31 94 SER A C 1
ATOM 718 O O . SER A 1 94 ? -2.118 -2.752 7.912 1.00 98.31 94 SER A O 1
ATOM 720 N N . ASN A 1 95 ? -0.058 -1.933 7.501 1.00 97.44 95 ASN A N 1
ATOM 721 C CA . ASN A 1 95 ? 0.205 -1.4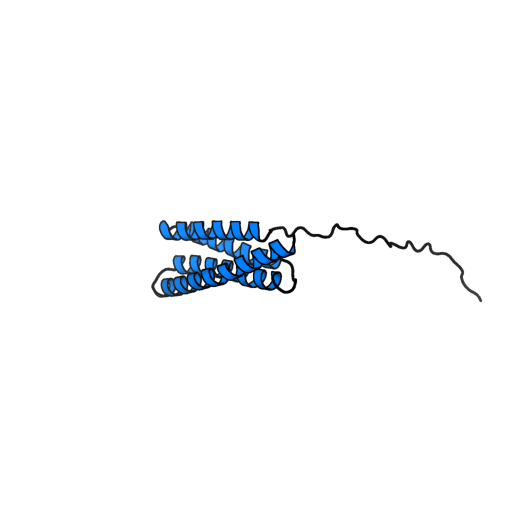79 8.866 1.00 97.44 95 ASN A CA 1
ATOM 722 C C . ASN A 1 95 ? -0.859 -0.482 9.333 1.00 97.44 95 ASN A C 1
ATOM 724 O O . ASN A 1 95 ? -1.398 -0.636 10.421 1.00 97.44 95 ASN A O 1
ATOM 728 N N . PHE A 1 96 ? -1.227 0.484 8.485 1.00 97.94 96 PHE A N 1
ATOM 729 C CA . PHE A 1 96 ? -2.289 1.442 8.780 1.00 97.94 96 PHE A CA 1
ATOM 730 C C . PHE A 1 96 ? -3.618 0.751 9.114 1.00 97.94 96 PHE A C 1
ATOM 732 O O . PHE A 1 96 ? -4.236 1.070 10.129 1.00 97.94 96 PHE A O 1
ATOM 739 N N . ALA A 1 97 ? -4.045 -0.218 8.297 1.00 97.12 97 ALA A N 1
ATOM 740 C CA . ALA A 1 97 ? -5.279 -0.963 8.539 1.00 97.12 97 ALA A CA 1
ATOM 741 C C . ALA A 1 97 ? -5.244 -1.724 9.878 1.00 97.12 97 ALA A C 1
ATOM 743 O O . ALA A 1 97 ? -6.231 -1.724 10.618 1.00 97.12 97 ALA A O 1
ATOM 744 N N . ASP A 1 98 ? -4.108 -2.340 10.214 1.00 95.44 98 ASP A N 1
ATOM 745 C CA . ASP A 1 98 ? -3.924 -3.052 11.480 1.00 95.44 98 ASP A CA 1
ATOM 746 C C . ASP A 1 98 ? -3.825 -2.123 12.697 1.00 95.44 98 ASP A C 1
ATOM 748 O O . ASP A 1 98 ? -4.382 -2.439 13.750 1.00 95.44 98 ASP A O 1
ATOM 752 N N . ASP A 1 99 ? -3.172 -0.970 12.570 1.00 94.88 99 ASP A N 1
ATOM 753 C CA . ASP A 1 99 ? -3.047 0.023 13.641 1.00 94.88 99 ASP A CA 1
ATOM 754 C C . ASP A 1 99 ? -4.400 0.665 13.970 1.00 94.88 99 ASP A C 1
ATOM 756 O O . ASP A 1 99 ? -4.764 0.774 15.145 1.00 94.88 99 ASP A O 1
ATOM 760 N N . VAL A 1 100 ? -5.200 0.987 12.946 1.00 94.50 100 VAL A N 1
ATOM 761 C CA . VAL A 1 100 ? -6.601 1.406 13.111 1.00 94.50 100 VAL A CA 1
ATOM 762 C C . VAL A 1 100 ? -7.400 0.328 13.839 1.00 94.50 100 VAL A C 1
ATOM 764 O O . VAL A 1 100 ? -8.115 0.630 14.793 1.00 94.50 100 VAL A O 1
ATOM 767 N N . ARG A 1 101 ? -7.280 -0.934 13.410 1.00 92.56 101 ARG A N 1
ATOM 768 C CA . ARG A 1 101 ? -8.027 -2.060 13.990 1.00 92.56 101 ARG A CA 1
ATOM 769 C C . ARG A 1 101 ? -7.673 -2.301 15.460 1.00 92.56 101 ARG A C 1
ATOM 771 O O . ARG A 1 101 ? -8.544 -2.685 16.233 1.00 92.56 101 ARG A O 1
ATOM 778 N N . ARG A 1 102 ? -6.412 -2.088 15.851 1.00 88.94 102 ARG A N 1
ATOM 779 C CA . ARG A 1 102 ? -5.955 -2.185 17.250 1.00 88.94 102 ARG A CA 1
ATOM 780 C C . ARG A 1 102 ? -6.540 -1.081 18.137 1.00 88.94 102 ARG A C 1
ATOM 782 O O . ARG A 1 102 ? -6.773 -1.330 19.317 1.00 88.94 102 ARG A O 1
ATOM 789 N N . GLY A 1 103 ? -6.794 0.104 17.580 1.00 85.81 103 GLY A N 1
ATOM 790 C CA . GLY A 1 103 ? -7.411 1.232 18.280 1.00 85.81 103 GLY A CA 1
ATOM 791 C C . GLY A 1 103 ? -6.540 1.879 19.372 1.00 85.81 103 GLY A C 1
ATOM 792 O O . GLY A 1 103 ? -5.360 1.567 19.550 1.00 85.81 103 GLY A O 1
ATOM 793 N N . GLY A 1 104 ? -7.136 2.821 20.114 1.00 85.25 104 GLY A N 1
ATOM 794 C CA . GLY A 1 104 ? -6.485 3.570 21.200 1.00 85.25 104 GLY A CA 1
ATOM 795 C C . GLY A 1 104 ? -5.532 4.683 20.735 1.00 85.25 104 GLY A C 1
ATOM 796 O O . GLY A 1 104 ? -5.253 4.834 19.549 1.00 85.25 104 GLY A O 1
ATOM 797 N N . GLN A 1 105 ? -5.004 5.480 21.676 1.00 71.50 105 GLN A N 1
ATOM 798 C CA . GLN A 1 105 ? -4.140 6.633 21.352 1.00 71.50 105 GLN A CA 1
ATOM 799 C C . GLN A 1 105 ? -2.826 6.231 20.666 1.00 71.50 105 GLN A C 1
ATOM 801 O O . GLN A 1 105 ? -2.402 6.871 19.705 1.00 71.50 105 GLN A O 1
ATOM 806 N N . ARG A 1 106 ? -2.191 5.145 21.126 1.00 76.44 106 ARG A N 1
ATOM 807 C CA . ARG A 1 106 ? -0.965 4.621 20.505 1.00 76.44 106 ARG A CA 1
ATOM 808 C C . ARG A 1 106 ? -1.231 4.070 19.100 1.00 76.44 106 ARG A C 1
ATOM 810 O O . ARG A 1 106 ? -0.392 4.254 18.225 1.00 76.44 106 ARG A O 1
ATOM 817 N N . GLY A 1 107 ? -2.389 3.438 18.890 1.00 81.50 107 GLY A N 1
ATOM 818 C CA . GLY A 1 107 ? -2.831 2.977 17.574 1.00 81.50 107 GLY A CA 1
ATOM 819 C C . GLY A 1 107 ? -3.106 4.137 16.619 1.00 81.50 107 GLY A C 1
ATOM 820 O O . GLY A 1 107 ? -2.669 4.086 15.480 1.00 81.50 107 GLY A O 1
ATOM 821 N N . ALA A 1 108 ? -3.723 5.223 17.095 1.00 86.88 108 ALA A N 1
ATOM 822 C CA . ALA A 1 108 ? -3.977 6.417 16.285 1.00 86.88 108 ALA A CA 1
ATOM 823 C C . ALA A 1 108 ? -2.679 7.086 15.795 1.00 86.88 108 ALA A C 1
ATOM 825 O O . ALA A 1 108 ? -2.533 7.345 14.605 1.00 86.88 108 ALA A O 1
ATOM 826 N N . ALA A 1 109 ? -1.698 7.289 16.681 1.00 89.94 109 ALA A N 1
ATOM 827 C CA . ALA A 1 109 ? -0.409 7.866 16.288 1.00 89.94 109 ALA A CA 1
ATOM 828 C C . ALA A 1 109 ? 0.368 6.967 15.305 1.00 89.94 109 ALA A C 1
ATOM 830 O O . ALA A 1 109 ? 0.992 7.463 14.365 1.00 89.94 109 ALA A O 1
ATOM 831 N N . ALA A 1 110 ? 0.323 5.645 15.505 1.00 93.00 110 ALA A N 1
ATOM 832 C CA . ALA A 1 110 ? 0.921 4.684 14.579 1.00 93.00 110 ALA A CA 1
ATOM 833 C C . ALA A 1 110 ? 0.208 4.692 13.217 1.00 93.00 110 ALA A C 1
ATOM 835 O O . ALA A 1 110 ? 0.866 4.713 12.178 1.00 93.00 110 ALA A O 1
ATOM 836 N N . ALA A 1 111 ? -1.124 4.780 13.221 1.00 94.31 111 ALA A N 1
ATOM 837 C CA . ALA A 1 111 ? -1.932 4.885 12.018 1.00 94.31 111 ALA A CA 1
ATOM 838 C C . ALA A 1 111 ? -1.589 6.157 11.216 1.00 94.31 111 ALA A C 1
ATOM 840 O O . ALA A 1 111 ? -1.362 6.077 10.009 1.00 94.31 111 ALA A O 1
ATOM 841 N N . ASP A 1 112 ? -1.444 7.312 11.869 1.00 94.44 112 ASP A N 1
ATOM 842 C CA . ASP A 1 112 ? -1.028 8.552 11.199 1.00 94.44 112 ASP A CA 1
ATOM 843 C C . ASP A 1 112 ? 0.360 8.429 10.550 1.00 94.44 112 ASP A C 1
ATOM 845 O O . ASP A 1 112 ? 0.577 8.902 9.429 1.00 94.44 112 ASP A O 1
ATOM 849 N N . GLY A 1 113 ? 1.300 7.768 11.235 1.00 96.06 113 GLY A N 1
ATOM 850 C CA . GLY A 1 113 ? 2.623 7.452 10.693 1.00 96.06 113 GLY A CA 1
ATOM 851 C C . GLY A 1 113 ? 2.538 6.552 9.458 1.00 96.06 113 GLY A C 1
ATOM 852 O O . GLY A 1 113 ? 3.033 6.912 8.390 1.00 96.06 113 GLY A O 1
ATOM 853 N N . SER A 1 114 ? 1.828 5.430 9.572 1.00 97.19 114 SER A N 1
ATOM 854 C CA . SER A 1 114 ? 1.629 4.463 8.489 1.00 97.19 114 SER A CA 1
ATOM 855 C C . SER A 1 114 ? 0.942 5.085 7.262 1.00 97.19 114 SER A C 1
ATOM 857 O O . SER A 1 114 ? 1.341 4.822 6.125 1.00 97.19 114 SER A O 1
ATOM 859 N N . LEU A 1 115 ? -0.048 5.964 7.458 1.00 97.31 115 LEU A N 1
ATOM 860 C CA . LEU A 1 115 ? -0.725 6.667 6.364 1.00 97.31 115 LEU A CA 1
ATOM 861 C C . LEU A 1 115 ? 0.192 7.686 5.672 1.00 97.31 115 LEU A C 1
ATOM 863 O O . LEU A 1 115 ? 0.164 7.819 4.444 1.00 97.31 115 LEU A O 1
ATOM 867 N N . ARG A 1 116 ? 1.018 8.406 6.439 1.00 98.00 116 ARG A N 1
ATOM 868 C CA . ARG A 1 116 ? 2.017 9.336 5.891 1.00 98.00 116 ARG A CA 1
ATOM 869 C C . ARG A 1 116 ? 3.031 8.602 5.020 1.00 98.00 116 ARG A C 1
ATOM 871 O O . ARG A 1 116 ? 3.267 9.021 3.886 1.00 98.00 116 ARG A O 1
ATOM 878 N N . ASP A 1 117 ? 3.570 7.500 5.527 1.00 98.25 117 ASP A N 1
ATOM 879 C CA . ASP A 1 117 ? 4.532 6.664 4.813 1.00 98.25 117 ASP A CA 1
ATOM 880 C C . ASP A 1 117 ? 3.927 6.099 3.528 1.00 98.25 117 ASP A C 1
ATOM 882 O O . ASP A 1 117 ? 4.520 6.223 2.456 1.00 98.25 117 ASP A O 1
ATOM 886 N N . TYR A 1 118 ? 2.701 5.568 3.601 1.00 98.50 118 TYR A N 1
ATOM 887 C CA . TYR A 1 118 ? 1.966 5.102 2.426 1.00 98.50 118 TYR A CA 1
ATOM 888 C C . TYR A 1 118 ? 1.888 6.175 1.334 1.00 98.50 118 TYR A C 1
ATOM 890 O O . TYR A 1 118 ? 2.215 5.896 0.180 1.00 98.50 118 TYR A O 1
ATOM 898 N N . ASN A 1 119 ? 1.502 7.406 1.683 1.00 98.00 119 ASN A N 1
ATOM 899 C CA . ASN A 1 119 ? 1.395 8.497 0.715 1.00 98.00 119 ASN A CA 1
ATOM 900 C C . ASN A 1 119 ? 2.753 8.854 0.089 1.00 98.00 119 ASN A C 1
ATOM 902 O O . ASN A 1 119 ? 2.830 9.066 -1.125 1.00 98.00 119 ASN A O 1
ATOM 906 N N . GLY A 1 120 ? 3.821 8.876 0.894 1.00 97.75 120 GLY A N 1
ATOM 907 C CA . GLY A 1 120 ? 5.183 9.129 0.419 1.00 97.75 120 GLY A CA 1
ATOM 908 C C . GLY A 1 120 ? 5.668 8.055 -0.556 1.00 97.75 120 GLY A C 1
ATOM 909 O O . GLY A 1 120 ? 6.083 8.359 -1.678 1.00 97.75 120 GLY A O 1
ATOM 910 N N . TYR A 1 121 ? 5.547 6.785 -0.173 1.00 98.44 121 TYR A N 1
ATOM 911 C CA . TYR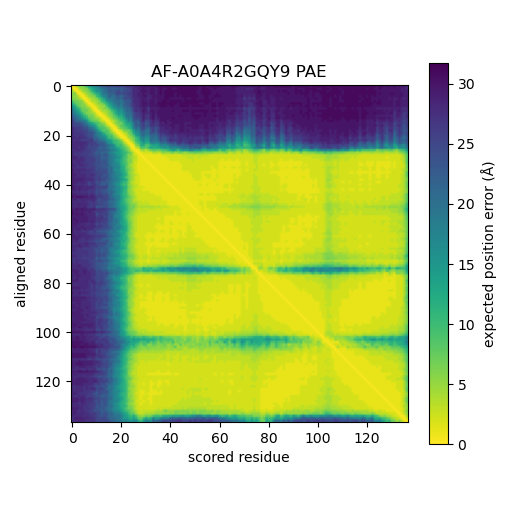 A 1 121 ? 5.966 5.662 -1.007 1.00 98.44 121 TYR A CA 1
ATOM 912 C C . TYR A 1 121 ? 5.106 5.510 -2.266 1.00 98.44 121 TYR A C 1
ATOM 914 O O . TYR A 1 121 ? 5.634 5.221 -3.342 1.00 98.44 121 TYR A O 1
ATOM 922 N N . LEU A 1 122 ? 3.796 5.766 -2.184 1.00 98.25 122 LEU A N 1
ATOM 923 C CA . LEU A 1 122 ? 2.888 5.680 -3.328 1.00 98.25 122 LEU A CA 1
ATOM 924 C C . LEU A 1 122 ? 3.239 6.690 -4.426 1.00 98.25 122 LEU A C 1
ATOM 926 O O . LEU A 1 122 ? 3.184 6.349 -5.611 1.00 98.25 122 LEU A O 1
ATOM 930 N N . ALA A 1 123 ? 3.606 7.921 -4.061 1.00 97.69 123 ALA A N 1
ATOM 931 C CA . ALA A 1 123 ? 4.014 8.934 -5.032 1.00 97.69 123 ALA A CA 1
ATOM 932 C C . ALA A 1 123 ? 5.246 8.474 -5.832 1.00 97.69 123 ALA A C 1
ATOM 934 O O . ALA A 1 123 ? 5.245 8.505 -7.068 1.00 97.69 123 ALA A O 1
ATOM 935 N N . THR A 1 124 ? 6.261 7.960 -5.135 1.00 97.69 124 THR A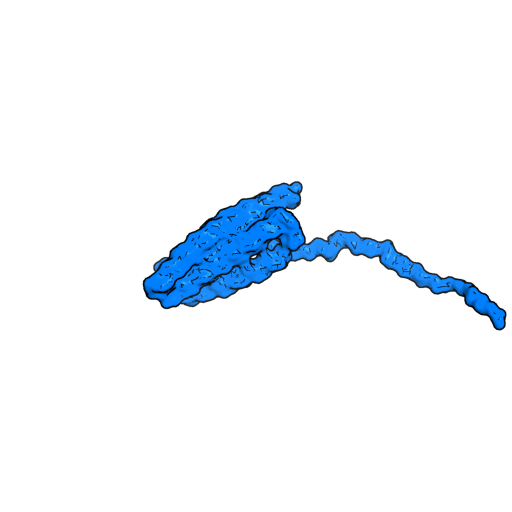 N 1
ATOM 936 C CA . THR A 1 124 ? 7.483 7.435 -5.757 1.00 97.69 124 THR A CA 1
ATOM 937 C C . THR A 1 124 ? 7.210 6.175 -6.581 1.00 97.69 124 THR A C 1
ATOM 939 O O . THR A 1 124 ? 7.688 6.070 -7.711 1.00 97.69 124 THR A O 1
ATOM 942 N N . CYS A 1 125 ? 6.385 5.255 -6.070 1.00 97.00 125 CYS A N 1
ATOM 943 C CA . CYS A 1 125 ? 5.933 4.057 -6.782 1.00 97.00 125 CYS A CA 1
ATOM 944 C C . CYS A 1 125 ? 5.279 4.413 -8.128 1.00 97.00 125 CYS A C 1
ATOM 946 O O . CYS A 1 125 ? 5.681 3.894 -9.169 1.00 97.00 125 CYS A O 1
ATOM 948 N N . ARG A 1 126 ? 4.330 5.361 -8.140 1.00 97.44 126 ARG A N 1
ATOM 949 C CA . ARG A 1 126 ? 3.653 5.821 -9.368 1.00 97.44 126 ARG A CA 1
ATOM 950 C C . ARG A 1 126 ? 4.619 6.446 -10.370 1.00 97.44 126 ARG A C 1
ATOM 952 O O . ARG A 1 126 ? 4.529 6.166 -11.562 1.00 97.44 126 ARG A O 1
ATOM 959 N N . SER A 1 127 ? 5.553 7.268 -9.892 1.00 96.50 127 SER A N 1
ATOM 960 C CA . SER A 1 127 ? 6.586 7.875 -10.740 1.00 96.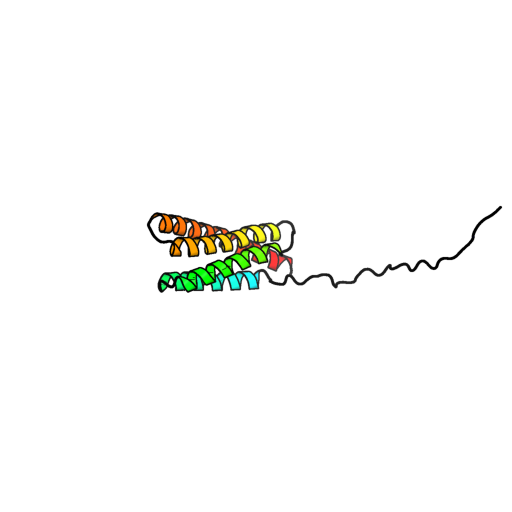50 127 SER A CA 1
ATOM 961 C C . SER A 1 127 ? 7.483 6.815 -11.390 1.00 96.50 127 SER A C 1
ATOM 963 O O . SER A 1 127 ? 7.749 6.872 -12.592 1.00 96.50 127 SER A O 1
ATOM 965 N N . ALA A 1 128 ? 7.902 5.803 -10.626 1.00 94.56 128 ALA A N 1
ATOM 966 C CA . ALA A 1 128 ? 8.713 4.700 -11.132 1.00 94.56 128 ALA A CA 1
ATOM 967 C C . ALA A 1 128 ? 7.948 3.825 -12.141 1.00 94.56 128 ALA A C 1
ATOM 969 O O . ALA A 1 128 ? 8.467 3.558 -13.223 1.00 94.56 128 ALA A O 1
ATOM 970 N N . ALA A 1 129 ? 6.693 3.468 -11.846 1.00 93.94 129 ALA A N 1
ATOM 971 C CA . ALA A 1 129 ? 5.817 2.734 -12.763 1.00 93.94 129 ALA A CA 1
ATOM 972 C C . ALA A 1 129 ? 5.616 3.477 -14.097 1.00 93.94 129 ALA A C 1
ATOM 974 O O . ALA A 1 129 ? 5.710 2.882 -15.170 1.00 93.94 129 ALA A O 1
ATOM 975 N N . ALA A 1 130 ? 5.431 4.800 -14.055 1.00 94.00 130 ALA A N 1
ATOM 976 C CA . ALA A 1 130 ? 5.315 5.611 -15.265 1.00 94.00 130 ALA A CA 1
ATOM 977 C C . ALA A 1 130 ? 6.604 5.607 -16.110 1.00 94.00 130 ALA A C 1
ATOM 979 O O . ALA A 1 130 ? 6.532 5.598 -17.339 1.00 94.00 130 ALA A O 1
ATOM 980 N N . LYS A 1 131 ? 7.784 5.603 -15.475 1.00 92.75 131 LYS A N 1
ATOM 981 C CA . LYS A 1 131 ? 9.078 5.499 -16.176 1.00 92.75 131 LYS A CA 1
ATOM 982 C C . LYS A 1 131 ? 9.266 4.128 -16.823 1.00 92.75 131 LYS A C 1
ATOM 984 O O . LYS A 1 131 ? 9.706 4.073 -17.966 1.00 92.75 131 LYS A O 1
ATOM 989 N N . ILE A 1 132 ? 8.890 3.055 -16.125 1.00 90.25 132 ILE A N 1
ATOM 990 C CA . ILE A 1 132 ? 8.902 1.684 -16.660 1.00 90.25 132 ILE A CA 1
ATOM 991 C C . ILE A 1 132 ? 8.054 1.606 -17.931 1.00 90.25 132 ILE A C 1
ATOM 993 O O . ILE A 1 132 ? 8.537 1.148 -18.961 1.00 90.25 132 ILE A O 1
ATOM 997 N N . LYS A 1 133 ? 6.824 2.129 -17.884 1.00 87.50 133 LYS A N 1
ATOM 998 C CA . LYS A 1 133 ? 5.906 2.138 -19.028 1.00 87.50 133 LYS A CA 1
ATOM 999 C C . LYS A 1 133 ? 6.491 2.849 -20.251 1.00 87.50 133 LYS A C 1
ATOM 1001 O O . LYS A 1 133 ? 6.404 2.330 -21.356 1.00 87.50 133 LYS A O 1
ATOM 1006 N N . LYS A 1 134 ? 7.121 4.011 -20.045 1.00 86.00 134 LYS A N 1
ATOM 1007 C CA . LYS A 1 134 ? 7.761 4.789 -21.120 1.00 86.00 134 LYS A CA 1
ATOM 1008 C C . LYS A 1 134 ? 8.990 4.102 -21.718 1.00 86.00 134 LYS A C 1
ATOM 1010 O O . LYS A 1 134 ? 9.237 4.275 -22.899 1.00 86.00 134 LYS A O 1
ATOM 1015 N N . GLY A 1 135 ? 9.761 3.369 -20.913 1.00 75.56 135 GLY A N 1
ATOM 1016 C CA . GLY A 1 135 ? 10.950 2.641 -21.375 1.00 75.56 135 GLY A CA 1
ATOM 1017 C C . GLY A 1 135 ? 10.654 1.286 -22.029 1.00 75.56 135 GLY A C 1
ATOM 1018 O O . GLY A 1 135 ? 11.565 0.677 -22.575 1.00 75.56 135 GLY A O 1
ATOM 1019 N N . ALA A 1 136 ? 9.409 0.811 -21.950 1.00 58.69 136 ALA A N 1
ATOM 1020 C CA . ALA A 1 136 ? 8.927 -0.402 -22.613 1.00 58.69 136 ALA A CA 1
ATOM 1021 C C . ALA A 1 136 ? 8.189 -0.118 -23.939 1.00 58.69 136 ALA A C 1
ATOM 1023 O O . ALA A 1 136 ? 7.663 -1.053 -24.539 1.00 58.69 136 ALA A O 1
ATOM 1024 N N . SER A 1 137 ? 8.094 1.160 -24.338 1.00 44.88 137 SER A N 1
ATOM 1025 C CA . SER A 1 137 ? 7.430 1.630 -25.565 1.00 44.88 137 SER A CA 1
ATOM 1026 C C . SER A 1 137 ? 8.415 1.788 -26.716 1.00 44.88 137 SER A C 1
ATOM 1028 O O . SER A 1 137 ? 9.557 2.215 -26.437 1.00 44.88 137 SER A O 1
#

Radius of gyration: 23.7 Å; Cα contacts (8 Å, |Δi|>4): 137; chains: 1; bounding box: 67×61×57 Å

Secondary structure (DSSP, 8-state):
------------------S------SS-HHHHHHHHHHHHHHHHHHHHTT-HHHHHHHHHHHHHHHHHGGGS---TTHHHHHHHHHHHHHHHHHHHHHHHHH-HHHHHHHHHHHHHHHHHHHHHHHHHHHHHHHHT-

Organism: NCBI:txid659006

Mean predicted aligned error: 10.05 Å

Nearest PDB structures (foldseek):
  6iui-assembly1_A  TM=6.349E-01  e=8.547E-01  Rattus norvegicus
  8e0m-assembly3_G  TM=4.436E-01  e=7.294E-01  synthetic construct
  6iui-assembly2_B  TM=5.184E-01  e=1.450E+00  Rattus norvegicus
  4ehp-assembly1_A  TM=4.121E-01  e=2.593E+00  Homo sapiens

Solvent-accessible surface area (backbone atoms only — not comparable to full-atom values): 7490 Å² total; per-residue (Å²): 136,85,83,90,83,89,80,84,86,75,79,78,85,82,67,79,84,73,88,79,79,77,70,71,63,90,65,48,67,67,56,49,52,50,52,52,55,50,38,51,52,42,32,54,47,14,62,77,69,71,34,59,66,45,19,51,54,29,26,56,52,24,54,49,52,34,56,53,37,69,69,49,69,97,41,81,67,42,41,48,50,21,36,53,22,41,24,46,16,29,47,22,48,22,49,19,31,51,23,54,67,70,39,66,73,71,18,49,57,48,19,55,50,20,50,51,50,17,56,56,23,41,55,51,15,53,54,19,43,54,50,47,56,61,73,74,104

Foldseek 3Di:
DDDDDDDDPPPPPPDPPPDDPPPPLPAALVNLLVQLVVLLVLLVVCLVVVPLVSLVVSLVSLVVSLVSLVSFDPDPDLSVQLSVLSSQLSNLSSQLSVLVSVDDPRSVVSNVVSVVSNVVSSVSNVVSSVVVVVVVD